Protein AF-A0A968M1S4-F1 (afdb_monomer)

Sequence (130 aa):
MQFRSCAAPSLLLVCWGTGPHKNFDRLVQAFTRLIQTYSDLQLCVVGAPLHGEELHKIQSTGVGDRLWCPGAVPDEHLAKLYRHAIAFVYPSLYEGFGIPLLEAMICDTPVIASQVSSIPEVAGGGSFLF

Mean p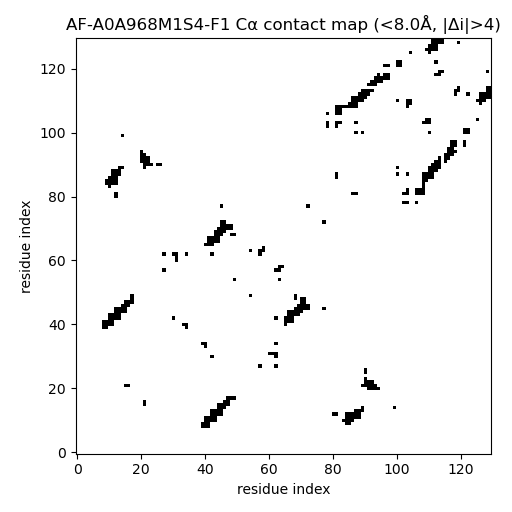redicted aligned error: 5.76 Å

Solvent-accessible surface area (backbone atoms only — not comparable to full-atom values): 7277 Å² total; per-residue (Å²): 135,84,82,77,90,55,85,76,60,50,26,38,34,30,83,44,60,96,48,82,44,43,32,58,70,61,51,52,58,51,47,48,57,46,46,76,77,39,81,60,52,29,44,35,42,34,31,56,73,78,54,73,67,58,48,55,57,38,53,76,56,72,42,45,91,33,53,44,69,82,25,71,68,58,67,76,54,48,53,49,51,32,56,63,20,73,28,37,53,46,60,33,66,54,51,85,67,45,64,72,58,51,54,25,52,76,42,73,18,47,36,38,30,28,65,37,66,38,38,48,78,66,42,56,90,74,41,50,68,90

pLDDT: mean 85.68, std 14.13, range [30.03, 96.06]

Foldseek 3Di:
DDDDPDPDQQEEEEEDDPDVQQVVVVVLVVVLVVCVVRVSYAYEYEAADDDDPSQVVSVVSVNNVRYDYPHHDDPVVVLVSLLRHQAYERAGQEDDAPPVLVSSVVSVHAYEHEPHYNCCVNCPPRYHYD

Secondary structure (DSSP, 8-state):
-----SS---EEEEEE-SSGGG-HHHHHHHHHHHTTT-TT-EEEEEESPP-THHHHHHHTTT-GGGEEEEES--HHHHHHHHHHEEEEEE--S--SS-HHHHHHHHTT--EEE-SSTTHHHHHTTSEEE-

Nearest PDB structures (foldseek):
  3c48-assembly1_A  TM=8.891E-01  e=4.675E-08  Corynebacterium glutamicum
  3c48-assembly1_B  TM=8.865E-01  e=7.354E-08  Corynebacterium glutamicum
  7qsg-assembly2_B  TM=8.482E-01  e=2.971E-08  Mycolicibacterium hassiacum
  8rz3-assembly1_A  TM=7.712E-01  e=7.774E-06  Variovorax paradoxus
  6gnf-assembly2_B  TM=7.088E-01  e=6.402E-06  Cyanobacterium sp. CLg1

Radius of gyration: 14.11 Å; Cα contacts (8 Å, |Δi|>4): 217; chains: 1; bounding box: 31×32×36 Å

Structure (mmCIF, N/CA/C/O backbone):
data_AF-A0A968M1S4-F1
#
_entry.id   AF-A0A968M1S4-F1
#
loop_
_atom_site.group_PDB
_atom_site.id
_atom_site.type_symbol
_atom_site.label_atom_id
_atom_site.label_alt_id
_atom_site.label_comp_id
_atom_site.label_asym_id
_atom_site.label_entity_id
_atom_site.label_seq_id
_atom_site.pdbx_PDB_ins_code
_atom_site.Cartn_x
_atom_site.Cartn_y
_atom_site.Cartn_z
_atom_site.occupancy
_atom_site.B_iso_or_equiv
_atom_site.auth_seq_id
_atom_site.auth_comp_id
_atom_site.auth_asym_id
_atom_site.auth_atom_id
_atom_site.pdbx_PDB_model_num
ATOM 1 N N . MET A 1 1 ? 1.338 -20.530 12.382 1.00 35.09 1 MET A N 1
ATOM 2 C CA . MET A 1 1 ? 0.414 -19.374 12.349 1.00 35.09 1 MET A CA 1
ATOM 3 C C . MET A 1 1 ? -0.848 -19.829 11.633 1.00 35.09 1 MET A C 1
ATOM 5 O O . MET A 1 1 ? -0.757 -20.205 10.473 1.00 35.09 1 MET A O 1
ATOM 9 N N . GLN A 1 2 ? -1.969 -19.964 12.344 1.00 30.03 2 GLN A N 1
ATOM 10 C CA . GLN A 1 2 ? -3.216 -20.492 11.777 1.00 30.03 2 GLN A CA 1
ATOM 11 C C . GLN A 1 2 ? -3.959 -19.382 11.030 1.00 30.03 2 GLN A C 1
ATOM 13 O O . GLN A 1 2 ? -4.353 -18.385 11.631 1.00 30.03 2 GLN A O 1
ATOM 18 N N . PHE A 1 3 ? -4.153 -19.580 9.728 1.00 36.84 3 PHE A N 1
ATOM 19 C CA . PHE A 1 3 ? -5.086 -18.800 8.925 1.00 36.84 3 PHE A CA 1
ATOM 20 C C . PHE A 1 3 ? -6.502 -19.085 9.431 1.00 36.84 3 PHE A C 1
ATOM 22 O O . PHE A 1 3 ? -6.982 -20.217 9.357 1.00 36.84 3 PHE A O 1
ATOM 29 N N . ARG A 1 4 ? -7.163 -18.076 10.006 1.00 34.94 4 ARG A N 1
ATOM 30 C CA . ARG A 1 4 ? -8.576 -18.184 10.368 1.00 34.94 4 ARG A CA 1
ATOM 31 C C . ARG A 1 4 ? -9.420 -18.092 9.099 1.00 34.94 4 ARG A C 1
ATOM 33 O O . ARG A 1 4 ? -9.426 -17.069 8.428 1.00 34.94 4 ARG A O 1
ATOM 40 N N . SER A 1 5 ? -10.147 -19.169 8.821 1.00 41.19 5 SER A N 1
ATOM 41 C CA . SER A 1 5 ? -11.255 -19.232 7.869 1.00 41.19 5 SER A CA 1
ATOM 42 C C . SER A 1 5 ? -12.463 -18.468 8.433 1.00 41.19 5 SER A C 1
ATOM 44 O O . SER A 1 5 ? -13.331 -19.049 9.080 1.00 41.19 5 SER A O 1
ATOM 46 N N . CYS A 1 6 ? -12.506 -17.163 8.194 1.00 32.38 6 CYS A N 1
ATOM 47 C CA . CYS A 1 6 ? -13.736 -16.379 8.048 1.00 32.38 6 CYS A CA 1
ATOM 48 C C . CYS A 1 6 ? -13.709 -15.807 6.626 1.00 32.38 6 CYS A C 1
ATOM 50 O O . CYS A 1 6 ? -12.619 -15.723 6.060 1.00 32.38 6 CYS A O 1
ATOM 52 N N . ALA A 1 7 ? -14.862 -15.446 6.044 1.00 46.25 7 ALA A N 1
ATOM 53 C CA . ALA A 1 7 ? -14.923 -14.719 4.768 1.00 46.25 7 ALA A CA 1
ATOM 54 C C . ALA A 1 7 ? -13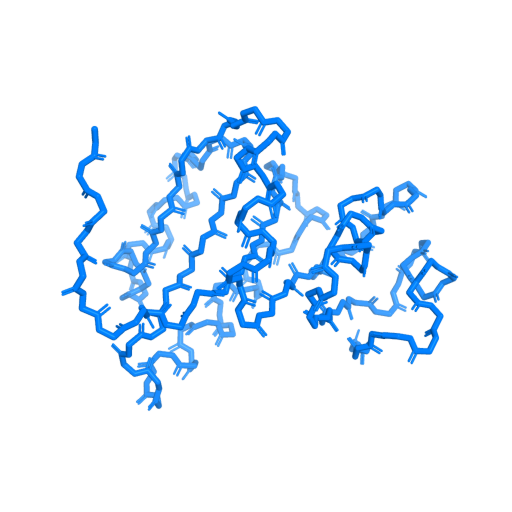.784 -13.688 4.729 1.00 46.25 7 ALA A C 1
ATOM 56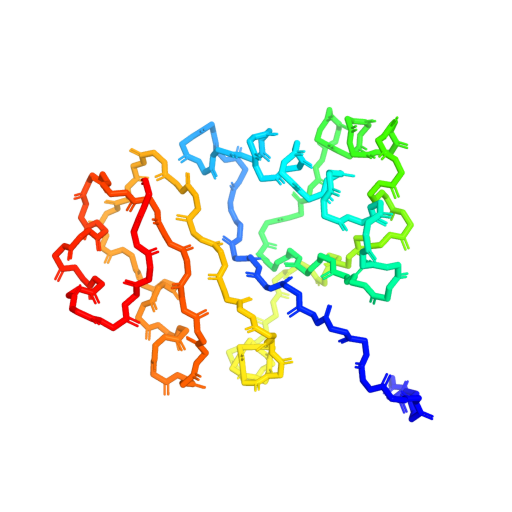 O O . ALA A 1 7 ? -13.669 -12.896 5.667 1.00 46.25 7 ALA A O 1
ATOM 57 N N . ALA A 1 8 ? -12.863 -13.840 3.770 1.00 47.47 8 ALA A N 1
ATOM 58 C CA . ALA A 1 8 ? -11.555 -13.201 3.856 1.00 47.47 8 ALA A CA 1
ATOM 59 C C . ALA A 1 8 ? -11.760 -11.689 4.035 1.00 47.47 8 ALA A C 1
ATOM 61 O O . ALA A 1 8 ? -12.472 -11.103 3.218 1.00 47.47 8 ALA A O 1
ATOM 62 N N . PRO A 1 9 ? -11.224 -11.067 5.102 1.00 53.84 9 PRO A N 1
ATOM 63 C CA . PRO A 1 9 ? -11.352 -9.628 5.273 1.00 53.84 9 PRO A CA 1
ATOM 64 C C . PRO A 1 9 ? -10.825 -8.943 4.014 1.00 53.84 9 PRO A C 1
ATOM 66 O O . PRO A 1 9 ? -9.774 -9.323 3.492 1.00 53.84 9 PRO A O 1
ATOM 69 N N . SER A 1 10 ? -11.572 -7.962 3.515 1.00 72.38 10 SER A N 1
ATOM 70 C CA . SER A 1 10 ? -11.195 -7.184 2.341 1.00 72.38 10 SER A CA 1
ATOM 71 C C . SER A 1 10 ? -9.874 -6.455 2.647 1.00 72.38 10 SER A C 1
ATOM 73 O O . SER A 1 10 ? -9.849 -5.478 3.397 1.00 72.38 10 SER A O 1
ATOM 75 N N . LEU A 1 11 ? -8.746 -6.981 2.158 1.00 74.75 11 LEU A N 1
ATOM 76 C CA . LEU A 1 11 ? -7.409 -6.498 2.510 1.00 74.75 11 LEU A CA 1
ATOM 77 C C . LEU A 1 11 ? -6.931 -5.450 1.505 1.00 74.75 11 LEU A C 1
ATOM 79 O O . LEU A 1 11 ? -6.733 -5.762 0.334 1.00 74.75 11 LEU A O 1
ATOM 83 N N . LEU A 1 12 ? -6.704 -4.221 1.957 1.00 77.88 12 LEU A N 1
ATOM 84 C CA . LEU A 1 12 ? -6.019 -3.193 1.178 1.00 77.88 12 LEU A CA 1
ATOM 85 C C . LEU A 1 12 ? -4.518 -3.287 1.453 1.00 77.88 12 LEU A C 1
ATOM 87 O O . LEU A 1 12 ? -4.102 -3.145 2.604 1.00 77.88 12 LEU A O 1
ATOM 91 N N . LEU A 1 13 ? -3.706 -3.522 0.425 1.00 80.62 13 LEU A N 1
ATOM 92 C CA . LEU A 1 13 ? -2.262 -3.681 0.583 1.00 80.62 13 LEU A CA 1
ATOM 93 C C . LEU A 1 13 ? -1.510 -2.403 0.217 1.00 80.62 13 LEU A C 1
ATOM 95 O O . LEU A 1 13 ? -1.743 -1.801 -0.828 1.00 80.62 13 LEU A O 1
ATOM 99 N N . VAL A 1 14 ? -0.554 -2.028 1.061 1.00 78.19 14 VAL A N 1
ATOM 100 C CA . VAL A 1 14 ? 0.387 -0.935 0.822 1.00 78.19 14 VAL A CA 1
ATOM 101 C C . VAL A 1 14 ? 1.790 -1.405 1.186 1.00 78.19 14 VAL A C 1
ATOM 103 O O . VAL A 1 14 ? 2.027 -1.905 2.284 1.00 78.19 14 VAL A O 1
ATOM 106 N N . CYS A 1 15 ? 2.740 -1.231 0.271 1.00 73.88 15 CYS A N 1
ATOM 107 C CA . CYS A 1 15 ? 4.153 -1.483 0.541 1.00 73.88 15 CYS A CA 1
ATOM 108 C C . CYS A 1 15 ? 4.826 -0.159 0.928 1.00 73.88 15 CYS A C 1
ATOM 110 O O . CYS A 1 15 ? 4.745 0.824 0.190 1.00 73.88 15 CYS A O 1
ATOM 112 N N . TRP A 1 16 ? 5.460 -0.116 2.100 1.00 71.56 16 TRP A N 1
ATOM 113 C CA . TRP A 1 16 ? 5.860 1.105 2.796 1.00 71.56 16 TRP A CA 1
ATOM 114 C C . TRP A 1 16 ? 7.365 1.237 3.044 1.00 71.56 16 TRP A C 1
ATOM 116 O O . TRP A 1 16 ? 8.065 0.275 3.374 1.00 71.56 16 TRP A O 1
ATOM 126 N N . GLY A 1 17 ? 7.820 2.493 2.982 1.00 62.69 17 GLY A N 1
ATOM 127 C CA . GLY A 1 17 ? 9.048 3.004 3.595 1.00 62.69 17 GLY A CA 1
ATOM 128 C C . GLY A 1 17 ? 8.747 4.332 4.310 1.00 62.69 17 GLY A C 1
ATOM 129 O O . GLY A 1 17 ? 7.881 5.075 3.872 1.00 62.69 17 GLY A O 1
ATOM 130 N N . THR A 1 18 ? 9.437 4.666 5.400 1.00 65.19 18 THR A N 1
ATOM 131 C CA . THR A 1 18 ? 9.078 5.756 6.346 1.00 65.19 18 THR A CA 1
ATOM 132 C C . THR A 1 18 ? 9.363 7.191 5.861 1.00 65.19 18 THR A C 1
ATOM 134 O O . THR A 1 18 ? 9.672 8.088 6.642 1.00 65.19 18 THR A O 1
ATOM 137 N N . GLY A 1 19 ? 9.297 7.444 4.552 1.00 77.44 19 GLY A N 1
ATOM 138 C CA . GLY A 1 19 ? 9.615 8.746 3.968 1.00 77.44 19 GLY A CA 1
ATOM 139 C C . GLY A 1 19 ? 8.381 9.629 3.729 1.00 77.44 19 GLY A C 1
ATOM 140 O O . GLY A 1 19 ? 7.358 9.114 3.280 1.00 77.44 19 GLY A O 1
ATOM 141 N N . PRO A 1 20 ? 8.479 10.969 3.874 1.00 84.44 20 PRO A N 1
ATOM 142 C CA . PRO A 1 20 ? 7.386 11.896 3.538 1.00 84.44 20 PRO A CA 1
ATOM 143 C C . PRO A 1 20 ? 6.856 11.724 2.107 1.00 84.44 20 PRO A C 1
ATOM 145 O O . PRO A 1 20 ? 5.669 11.897 1.841 1.00 84.44 20 PRO A O 1
ATOM 148 N N . HIS A 1 21 ? 7.736 11.318 1.187 1.00 88.44 21 HIS A N 1
ATOM 149 C CA . HIS A 1 21 ? 7.399 11.043 -0.206 1.00 88.44 21 HIS A CA 1
ATOM 150 C C . HIS A 1 21 ? 6.436 9.864 -0.386 1.00 88.44 21 HIS A C 1
ATOM 152 O O . HIS A 1 21 ? 5.822 9.782 -1.437 1.00 88.44 21 HIS A O 1
ATOM 158 N N . LYS A 1 22 ? 6.254 8.970 0.593 1.00 87.31 22 LYS A N 1
ATOM 159 C CA . LYS A 1 22 ? 5.280 7.869 0.502 1.00 87.31 22 LYS A CA 1
ATOM 160 C C . LYS A 1 22 ? 3.850 8.294 0.864 1.00 87.31 22 LYS A C 1
ATOM 162 O O . LYS A 1 22 ? 2.922 7.520 0.672 1.00 87.31 22 LYS A O 1
ATOM 167 N N . ASN A 1 23 ? 3.657 9.531 1.344 1.00 90.19 23 ASN A N 1
ATOM 168 C CA . ASN A 1 23 ? 2.342 10.159 1.530 1.00 90.19 23 ASN A CA 1
ATOM 169 C C . ASN A 1 23 ? 1.392 9.417 2.495 1.00 90.19 23 ASN A C 1
ATOM 171 O O . ASN A 1 23 ? 0.187 9.310 2.241 1.00 90.19 23 ASN A O 1
ATOM 175 N N . PHE A 1 24 ? 1.927 8.901 3.609 1.00 87.69 24 PHE A N 1
ATOM 176 C CA . PHE A 1 24 ? 1.165 8.071 4.553 1.00 87.69 24 PHE A CA 1
ATOM 177 C C . PHE A 1 24 ? -0.082 8.764 5.076 1.00 87.69 24 PHE A C 1
ATOM 179 O O . PHE A 1 24 ? -1.152 8.172 5.167 1.00 87.69 24 PHE A O 1
ATOM 186 N N . ASP A 1 25 ? 0.069 10.039 5.428 1.00 88.62 25 ASP A N 1
ATOM 187 C CA . ASP A 1 25 ? -0.980 10.792 6.096 1.00 88.62 25 ASP A CA 1
ATOM 188 C C . ASP A 1 25 ? -2.226 10.865 5.200 1.00 88.62 25 ASP A C 1
ATOM 190 O O . ASP A 1 25 ? -3.350 10.734 5.686 1.00 88.62 25 ASP A O 1
ATOM 194 N N . ARG A 1 26 ? -2.043 10.974 3.876 1.00 90.12 26 ARG A N 1
ATOM 195 C CA . ARG A 1 26 ? -3.153 10.964 2.916 1.00 90.12 26 ARG A CA 1
ATOM 196 C C . ARG A 1 26 ? -3.808 9.590 2.795 1.00 90.12 26 ARG A C 1
ATOM 198 O O . ARG A 1 26 ? -5.033 9.521 2.701 1.00 90.12 26 ARG A O 1
ATOM 205 N N . LEU A 1 27 ? -3.021 8.515 2.835 1.00 91.25 27 LEU A N 1
ATOM 206 C CA . LEU A 1 27 ? -3.537 7.145 2.874 1.00 91.25 27 LEU A CA 1
ATOM 207 C C . LEU A 1 27 ? -4.391 6.913 4.122 1.00 91.25 27 LEU A C 1
ATOM 209 O O . LEU A 1 27 ? -5.523 6.453 4.001 1.00 91.25 27 LEU A O 1
ATOM 213 N N . VAL A 1 28 ? -3.874 7.263 5.304 1.00 90.56 28 VAL A N 1
ATOM 214 C CA . VAL A 1 28 ? -4.591 7.097 6.575 1.00 90.56 28 VAL A CA 1
ATOM 215 C C . VAL A 1 28 ? -5.893 7.891 6.548 1.00 90.56 28 VAL A C 1
ATOM 217 O O . VAL A 1 28 ? -6.942 7.324 6.826 1.00 90.56 28 VAL A O 1
ATOM 220 N N . GLN A 1 29 ? -5.867 9.156 6.116 1.00 91.94 29 GLN A N 1
ATOM 221 C CA . GLN A 1 29 ? -7.077 9.980 5.992 1.00 91.94 29 GLN A CA 1
ATOM 222 C C . GLN A 1 29 ? -8.127 9.368 5.054 1.00 91.94 29 GLN A C 1
ATOM 224 O O . GLN A 1 29 ? -9.320 9.389 5.366 1.00 91.94 29 GLN A O 1
ATOM 229 N N . ALA A 1 30 ? -7.707 8.832 3.904 1.00 92.44 30 ALA A N 1
ATOM 230 C CA . ALA A 1 30 ? -8.609 8.157 2.976 1.00 92.44 30 ALA A CA 1
ATOM 231 C C . ALA A 1 30 ? -9.184 6.875 3.596 1.00 92.44 30 ALA A C 1
ATOM 233 O O . ALA A 1 30 ? -10.394 6.649 3.548 1.00 92.44 30 ALA A O 1
ATOM 234 N N . PHE A 1 31 ? -8.337 6.075 4.246 1.00 92.56 31 PHE A N 1
ATOM 235 C CA . PHE A 1 31 ? -8.739 4.828 4.883 1.00 92.56 31 PHE A CA 1
ATOM 236 C C . PHE A 1 31 ? -9.699 5.059 6.057 1.00 92.56 31 PHE A C 1
ATOM 238 O O . PHE A 1 31 ? -10.700 4.355 6.156 1.00 92.56 31 PHE A O 1
ATOM 245 N N . THR A 1 32 ? -9.490 6.098 6.876 1.00 93.19 32 THR A N 1
ATOM 246 C CA . THR A 1 32 ? -10.422 6.507 7.944 1.00 93.19 32 THR A CA 1
ATOM 247 C C . THR A 1 32 ? -11.834 6.761 7.411 1.00 93.19 32 THR A C 1
ATOM 249 O O . THR A 1 32 ? -12.808 6.423 8.078 1.00 93.19 32 THR A O 1
ATOM 252 N N . ARG A 1 33 ? -11.973 7.324 6.204 1.00 93.62 33 ARG A N 1
ATOM 253 C CA . ARG A 1 33 ? -13.287 7.519 5.565 1.00 93.62 33 ARG A CA 1
ATOM 254 C C . ARG A 1 33 ? -13.858 6.206 5.035 1.00 93.62 33 ARG A C 1
ATOM 256 O O . ARG A 1 33 ? -15.047 5.952 5.197 1.00 93.62 33 ARG A O 1
ATOM 263 N N . LEU A 1 34 ? -13.022 5.355 4.437 1.00 91.81 34 LEU A N 1
ATOM 264 C CA . LEU A 1 34 ? -13.456 4.064 3.896 1.00 91.81 34 LEU A CA 1
ATOM 265 C C . LEU A 1 34 ? -14.021 3.144 4.979 1.00 91.81 34 LEU A C 1
ATOM 267 O O . LEU A 1 34 ? -15.081 2.558 4.775 1.00 91.81 34 LEU A O 1
ATOM 271 N N . ILE A 1 35 ? -13.381 3.068 6.147 1.00 91.69 35 ILE A N 1
ATOM 272 C CA . ILE A 1 35 ? -13.814 2.174 7.234 1.00 91.69 35 ILE A CA 1
ATOM 273 C C . ILE A 1 35 ? -15.149 2.576 7.878 1.00 91.69 35 ILE A C 1
ATOM 275 O O . ILE A 1 35 ? -15.736 1.773 8.599 1.00 91.69 35 ILE A O 1
ATOM 279 N N . GLN A 1 36 ? -15.649 3.791 7.615 1.00 91.69 36 GLN A N 1
ATOM 280 C CA . GLN A 1 36 ? -16.999 4.210 8.017 1.00 91.69 36 GLN A CA 1
ATOM 281 C C . GLN A 1 36 ? -18.085 3.529 7.174 1.00 91.69 36 GLN A C 1
ATOM 283 O O . GLN A 1 36 ? -19.210 3.372 7.638 1.00 91.69 36 GLN A O 1
ATOM 288 N N . THR A 1 37 ? -17.750 3.136 5.942 1.00 93.25 37 THR A N 1
ATOM 289 C CA . THR A 1 37 ? -18.663 2.455 5.009 1.00 93.25 37 THR A CA 1
ATOM 290 C C . THR A 1 37 ? -18.380 0.952 4.947 1.00 93.25 37 THR A C 1
ATOM 292 O O . THR A 1 37 ? -19.307 0.150 4.919 1.00 93.25 37 THR A O 1
ATOM 295 N N . TYR A 1 38 ? -17.101 0.567 4.969 1.00 90.50 38 TYR A N 1
ATOM 296 C CA . TYR A 1 38 ? -16.624 -0.809 4.821 1.00 90.50 38 TYR A CA 1
ATOM 297 C C . TYR A 1 38 ? -15.971 -1.286 6.120 1.00 90.50 38 TYR A C 1
ATOM 299 O O . TYR A 1 38 ? -14.760 -1.179 6.325 1.00 90.50 38 TYR A O 1
ATOM 307 N N . SER A 1 39 ? -16.795 -1.790 7.038 1.00 87.06 39 SER A N 1
ATOM 308 C CA . SER A 1 39 ? -16.371 -2.162 8.392 1.00 87.06 39 SER A CA 1
ATOM 309 C C . SER A 1 39 ? -15.578 -3.470 8.478 1.00 87.06 39 SER A C 1
ATOM 311 O O . SER A 1 39 ? -15.139 -3.834 9.567 1.00 87.06 39 SER A O 1
ATOM 313 N N . ASP A 1 40 ? -15.387 -4.198 7.388 1.00 88.50 40 ASP A N 1
ATOM 314 C CA . ASP A 1 40 ? -14.562 -5.409 7.279 1.00 88.50 40 ASP A CA 1
ATOM 315 C C . ASP A 1 40 ? -13.178 -5.130 6.664 1.00 88.50 40 ASP A C 1
ATOM 317 O O . ASP A 1 40 ? -12.304 -5.995 6.692 1.00 88.50 40 ASP A O 1
ATOM 321 N N . LEU A 1 41 ? -12.966 -3.913 6.151 1.00 91.12 41 LEU A N 1
ATOM 322 C CA . LEU A 1 41 ? -11.736 -3.520 5.477 1.00 91.12 41 LEU A CA 1
ATOM 323 C C . LEU A 1 41 ? -10.552 -3.476 6.456 1.00 91.12 41 LEU A C 1
ATOM 325 O O . LEU A 1 41 ? -10.647 -2.899 7.551 1.00 91.12 41 LEU A O 1
ATOM 329 N N . GLN A 1 42 ? -9.428 -4.054 6.033 1.00 92.31 42 GLN A N 1
ATOM 330 C CA . GLN A 1 42 ? -8.151 -4.035 6.748 1.00 92.31 42 GLN A CA 1
ATOM 331 C C . GLN A 1 42 ? -7.071 -3.342 5.918 1.00 92.31 42 GLN A C 1
ATOM 333 O O . GLN A 1 42 ? -7.032 -3.486 4.697 1.00 92.31 42 GLN A O 1
ATOM 338 N N . LEU A 1 43 ? -6.183 -2.609 6.589 1.00 92.25 43 LEU A N 1
ATOM 339 C CA . LEU A 1 43 ? -5.027 -1.967 5.970 1.00 92.25 43 LEU A CA 1
ATOM 340 C C . LEU A 1 43 ? -3.781 -2.797 6.273 1.00 92.25 43 LEU A C 1
ATOM 342 O O . LEU A 1 43 ? -3.332 -2.841 7.417 1.00 92.25 43 LEU A O 1
ATOM 346 N N . CYS A 1 44 ? -3.214 -3.443 5.258 1.00 92.00 44 CYS A N 1
ATOM 347 C CA . CYS A 1 44 ? -1.930 -4.122 5.364 1.00 92.00 44 CYS A CA 1
ATOM 348 C C . CYS A 1 44 ? -0.805 -3.190 4.929 1.00 92.00 44 CYS A C 1
ATOM 350 O O . CYS A 1 44 ? -0.801 -2.717 3.794 1.00 92.00 44 CYS A O 1
ATOM 352 N N . VAL A 1 45 ? 0.160 -2.960 5.816 1.00 90.69 45 VAL A N 1
ATOM 353 C CA . VAL A 1 45 ? 1.353 -2.162 5.526 1.00 90.69 45 VAL A CA 1
ATOM 354 C C . VAL A 1 45 ? 2.584 -3.049 5.662 1.00 90.69 45 VAL A C 1
ATOM 356 O O . VAL A 1 45 ? 2.955 -3.450 6.765 1.00 90.69 45 VAL A O 1
ATOM 359 N N . VAL A 1 46 ? 3.206 -3.376 4.533 1.00 89.56 46 VAL A N 1
ATOM 360 C CA . VAL A 1 46 ? 4.372 -4.269 4.453 1.00 89.56 46 VAL A CA 1
ATOM 361 C C . VAL A 1 46 ? 5.640 -3.451 4.259 1.00 89.56 46 VAL A C 1
ATOM 363 O O . VAL A 1 46 ? 5.615 -2.446 3.559 1.00 89.56 46 VAL A O 1
ATOM 366 N N . GLY A 1 47 ? 6.758 -3.888 4.832 1.00 86.44 47 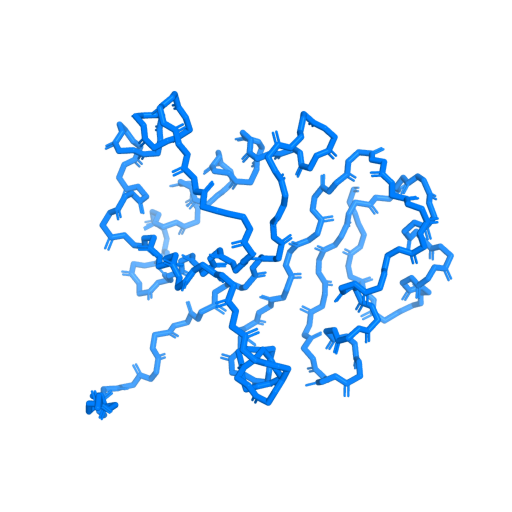GLY A N 1
ATOM 367 C CA . GLY A 1 47 ? 8.054 -3.231 4.675 1.00 86.44 47 GLY A CA 1
ATOM 368 C C . GLY A 1 47 ? 8.560 -2.632 5.979 1.00 86.44 47 GLY A C 1
ATOM 369 O O . GLY A 1 47 ? 8.6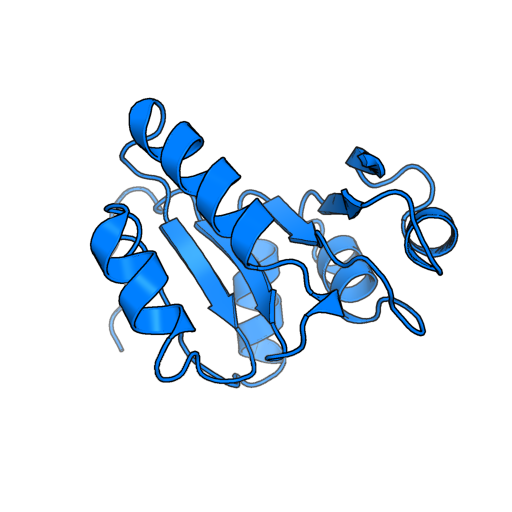34 -3.328 6.995 1.00 86.44 47 GLY A O 1
ATOM 370 N N . ALA A 1 48 ? 8.966 -1.361 5.947 1.00 79.50 48 ALA A N 1
ATOM 371 C CA . ALA A 1 48 ? 9.535 -0.712 7.124 1.00 79.50 48 ALA A CA 1
ATOM 372 C C . ALA A 1 48 ? 8.507 -0.663 8.271 1.00 79.50 48 ALA A C 1
ATOM 374 O O . ALA A 1 48 ? 7.339 -0.351 8.016 1.00 79.50 48 ALA A O 1
ATOM 375 N N . PRO A 1 49 ? 8.912 -0.943 9.526 1.00 76.00 49 PRO A N 1
ATOM 376 C CA . PRO A 1 49 ? 7.994 -0.819 10.643 1.00 76.00 49 PRO A CA 1
ATOM 377 C C . PRO A 1 49 ? 7.537 0.635 10.771 1.00 76.00 49 PRO A C 1
ATOM 379 O O . PRO A 1 49 ? 8.309 1.566 10.528 1.00 76.00 49 PRO A O 1
ATOM 382 N N . LEU A 1 50 ? 6.284 0.819 11.170 1.00 80.12 50 LEU A N 1
ATOM 383 C CA . LEU A 1 50 ? 5.788 2.123 11.589 1.00 80.12 50 LEU A CA 1
ATOM 384 C C . LEU A 1 50 ? 6.362 2.434 12.970 1.00 80.12 50 LEU A C 1
ATOM 386 O O . LEU A 1 50 ? 6.426 1.546 13.823 1.00 80.12 50 LEU A O 1
ATOM 390 N N . HIS A 1 51 ? 6.764 3.680 13.205 1.00 79.25 51 HIS A N 1
ATOM 391 C CA . HIS A 1 51 ? 7.373 4.068 14.480 1.00 79.25 51 HIS A CA 1
ATOM 392 C C . HIS A 1 51 ? 6.816 5.384 15.015 1.00 79.25 51 HIS A C 1
ATOM 394 O O . HIS A 1 51 ? 6.391 6.256 14.260 1.00 79.25 51 HIS A O 1
ATOM 400 N N . GLY A 1 52 ? 6.874 5.532 16.344 1.00 80.19 52 GLY A N 1
ATOM 401 C CA . GLY A 1 52 ? 6.654 6.795 17.048 1.00 80.19 52 GLY A CA 1
ATOM 402 C C . GLY A 1 52 ? 5.374 7.511 16.620 1.00 80.19 52 GLY A C 1
ATOM 403 O O . GLY A 1 52 ? 4.267 7.039 16.881 1.00 80.19 52 GLY A O 1
ATOM 404 N N . GLU A 1 53 ? 5.542 8.658 15.962 1.00 77.94 53 GLU A N 1
ATOM 405 C CA . GLU A 1 53 ? 4.442 9.526 15.539 1.00 77.94 53 GLU A CA 1
ATOM 406 C C . GLU A 1 53 ? 3.472 8.864 14.553 1.00 77.94 53 GLU A C 1
ATOM 408 O O . GLU A 1 53 ? 2.274 9.119 14.638 1.00 77.94 53 GLU A O 1
ATOM 413 N N . GLU A 1 54 ? 3.940 7.997 13.647 1.00 79.44 54 GLU A N 1
ATOM 414 C CA . GLU A 1 54 ? 3.075 7.342 12.652 1.00 79.44 54 GLU A CA 1
ATOM 415 C C . GLU A 1 54 ? 2.060 6.419 13.338 1.00 79.44 54 GLU A C 1
ATOM 417 O O . GLU A 1 54 ? 0.858 6.500 13.083 1.00 79.44 54 GLU A O 1
ATOM 422 N N . LEU A 1 55 ? 2.532 5.589 14.274 1.00 81.38 55 LEU A N 1
ATOM 423 C CA . LEU A 1 55 ? 1.675 4.706 15.068 1.00 81.38 55 LEU A CA 1
ATOM 424 C C . LEU A 1 55 ? 0.691 5.506 15.925 1.00 81.38 55 LEU A C 1
ATOM 426 O O . LEU A 1 55 ? -0.501 5.200 15.926 1.00 81.38 55 LEU A O 1
ATOM 430 N N . HIS A 1 56 ? 1.162 6.553 16.608 1.00 82.88 56 HIS A N 1
ATOM 431 C CA . HIS A 1 56 ? 0.296 7.403 17.427 1.00 82.88 56 HIS A CA 1
ATOM 432 C C . HIS A 1 56 ? -0.792 8.104 16.604 1.00 82.88 56 HIS A C 1
ATOM 434 O O . HIS A 1 56 ? -1.948 8.159 17.031 1.00 82.88 56 HIS A O 1
ATOM 440 N N . LYS A 1 57 ? -0.453 8.604 15.409 1.00 80.81 57 LYS A N 1
ATOM 441 C CA . LYS A 1 57 ? -1.424 9.205 14.485 1.00 80.81 57 LYS A CA 1
ATOM 442 C C . LYS A 1 57 ? -2.478 8.195 14.048 1.00 80.81 57 LYS A C 1
ATOM 444 O O . LYS A 1 57 ? -3.657 8.512 14.065 1.00 80.81 57 LYS A O 1
ATOM 449 N N . ILE A 1 58 ? -2.090 6.973 13.692 1.00 86.44 58 ILE A N 1
ATOM 450 C CA . ILE A 1 58 ? -3.055 5.947 13.272 1.00 86.44 58 ILE A CA 1
ATOM 451 C C . ILE A 1 58 ? -3.980 5.552 14.426 1.00 86.44 58 ILE A C 1
ATOM 453 O O . ILE A 1 58 ? -5.191 5.423 14.230 1.00 86.44 58 ILE A O 1
ATOM 457 N N . GLN A 1 59 ? -3.428 5.374 15.627 1.00 86.00 59 GLN A N 1
ATOM 458 C CA . GLN A 1 59 ? -4.187 4.958 16.807 1.00 86.00 59 GLN A CA 1
ATOM 459 C C . GLN A 1 59 ? -5.312 5.940 17.163 1.00 86.00 59 GLN A C 1
ATOM 461 O O . GLN A 1 59 ? -6.355 5.509 17.643 1.00 86.00 59 GLN A O 1
ATOM 466 N N . SER A 1 60 ? -5.162 7.235 16.866 1.00 86.50 60 SER A N 1
ATOM 467 C CA . SER A 1 60 ? -6.207 8.237 17.122 1.00 86.50 60 SER A CA 1
ATOM 468 C C . SER A 1 60 ? -7.336 8.275 16.077 1.00 86.50 60 SER A C 1
ATOM 470 O O . SER A 1 60 ? -8.321 8.981 16.276 1.00 86.50 60 SER A O 1
ATOM 472 N N . THR A 1 61 ? -7.239 7.508 14.982 1.00 84.12 61 THR A N 1
ATOM 473 C CA . THR A 1 61 ? -8.175 7.578 13.835 1.00 84.12 61 THR A CA 1
ATOM 474 C C . THR A 1 61 ? -9.132 6.384 13.712 1.00 84.12 61 THR A C 1
ATOM 476 O O . THR A 1 61 ? -9.907 6.318 12.759 1.00 84.12 61 THR A O 1
ATOM 479 N N . GLY A 1 62 ? -9.070 5.411 14.631 1.00 85.69 62 GLY A N 1
ATOM 480 C CA . GLY A 1 62 ? -9.817 4.142 14.545 1.00 85.69 62 GLY A CA 1
ATOM 481 C C . GLY A 1 62 ? -9.264 3.148 13.510 1.00 85.69 62 GLY A C 1
ATOM 482 O O . GLY A 1 62 ? -9.729 2.014 13.418 1.00 85.69 62 GLY A O 1
ATOM 483 N N . VAL A 1 63 ? -8.242 3.547 12.746 1.00 89.62 63 VAL A N 1
ATOM 484 C CA . VAL A 1 63 ? -7.532 2.685 11.789 1.00 89.62 63 VAL A CA 1
ATOM 485 C C . VAL A 1 63 ? -6.618 1.687 12.505 1.00 89.62 63 VAL A C 1
ATOM 487 O O . VAL A 1 63 ? -6.373 0.610 11.973 1.00 89.62 63 VAL A O 1
ATOM 490 N N . GLY A 1 64 ? -6.154 2.005 13.721 1.00 88.56 64 GLY A N 1
ATOM 491 C CA . GLY A 1 64 ? -5.232 1.160 14.492 1.00 88.56 64 GLY A CA 1
ATOM 492 C C . GLY A 1 64 ? -5.711 -0.282 14.674 1.00 88.56 64 GLY A C 1
ATOM 493 O O . GLY A 1 64 ? -4.940 -1.205 14.436 1.00 88.56 64 GLY A O 1
ATOM 494 N N . ASP A 1 65 ? -6.995 -0.485 14.974 1.00 89.00 65 ASP A N 1
ATOM 495 C CA . ASP A 1 65 ? -7.584 -1.824 15.164 1.00 89.00 65 ASP A CA 1
ATOM 496 C C . ASP A 1 65 ? -7.701 -2.634 13.861 1.00 89.00 65 ASP A C 1
ATOM 498 O O . ASP A 1 65 ? -7.998 -3.829 13.867 1.00 89.00 65 ASP A O 1
ATOM 502 N N . ARG A 1 66 ? -7.490 -1.974 12.720 1.00 90.50 66 ARG A N 1
ATOM 503 C CA . ARG A 1 66 ? -7.620 -2.521 11.363 1.00 90.50 66 ARG A CA 1
ATOM 504 C C . ARG A 1 66 ? -6.289 -2.569 10.628 1.00 90.50 66 ARG A C 1
ATOM 506 O O . ARG A 1 66 ? -6.242 -2.997 9.475 1.00 90.50 66 ARG A O 1
ATOM 513 N N . LEU A 1 67 ? -5.234 -2.098 11.279 1.00 89.44 67 LEU A N 1
ATOM 514 C CA . LEU A 1 67 ? -3.899 -2.040 10.738 1.00 89.44 67 LEU A CA 1
ATOM 515 C C . LEU A 1 67 ? -3.194 -3.372 10.988 1.00 89.44 67 LEU A C 1
ATOM 517 O O . LEU A 1 67 ? -3.048 -3.820 12.124 1.00 89.44 67 LEU A O 1
ATOM 521 N N . TRP A 1 68 ? -2.690 -3.971 9.917 1.00 89.50 68 TRP A N 1
ATOM 522 C CA . TRP A 1 68 ? -1.802 -5.116 9.984 1.00 89.50 68 TRP A CA 1
ATOM 523 C C . TRP A 1 68 ? -0.436 -4.761 9.398 1.00 89.50 68 TRP A C 1
ATOM 525 O O . TRP A 1 68 ? -0.298 -4.534 8.199 1.00 89.50 68 TRP A O 1
ATOM 535 N N . CYS A 1 69 ? 0.588 -4.749 10.250 1.00 88.56 69 CYS A N 1
ATOM 536 C CA . CYS A 1 69 ? 1.967 -4.462 9.863 1.00 88.56 69 CYS A CA 1
ATOM 537 C C . CYS A 1 69 ? 2.854 -5.687 1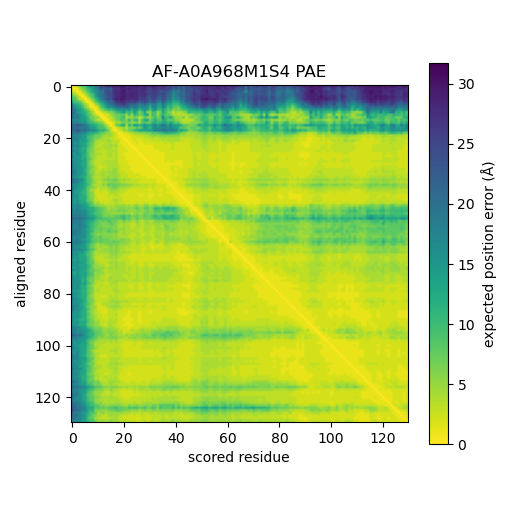0.096 1.00 88.56 69 CYS A C 1
ATOM 539 O O . CYS A 1 69 ? 3.445 -5.802 11.171 1.00 88.56 69 CYS A O 1
ATOM 541 N N . PRO A 1 70 ? 2.967 -6.619 9.132 1.00 87.31 70 PRO A N 1
ATOM 542 C CA . PRO A 1 70 ? 3.854 -7.773 9.279 1.00 87.31 70 PRO A CA 1
ATOM 543 C C . PRO A 1 70 ? 5.348 -7.406 9.211 1.00 87.31 70 PRO A C 1
ATOM 545 O O . PRO A 1 70 ? 6.188 -8.264 9.469 1.00 87.31 70 PRO A O 1
ATOM 548 N N . GLY A 1 71 ? 5.688 -6.154 8.882 1.00 87.94 71 GLY A N 1
ATOM 549 C CA . GLY A 1 71 ? 7.065 -5.719 8.657 1.00 87.94 71 GLY A CA 1
ATOM 550 C C . GLY A 1 71 ? 7.596 -6.220 7.315 1.00 87.94 71 GLY A C 1
ATOM 551 O O . GLY A 1 71 ? 6.830 -6.394 6.364 1.00 87.94 71 GLY A O 1
ATOM 552 N N . ALA A 1 72 ? 8.906 -6.444 7.227 1.00 88.12 72 ALA A N 1
ATOM 553 C CA . ALA A 1 72 ? 9.513 -7.072 6.061 1.00 88.12 72 ALA A CA 1
ATOM 554 C C . ALA A 1 72 ? 9.127 -8.558 6.008 1.00 88.12 72 ALA A C 1
ATOM 556 O O . ALA A 1 72 ? 9.267 -9.282 6.994 1.00 88.12 72 ALA A O 1
ATOM 557 N N . VAL A 1 73 ? 8.659 -9.014 4.848 1.00 89.81 73 VAL A N 1
ATOM 558 C CA . VAL A 1 73 ? 8.275 -10.411 4.609 1.00 89.81 73 VAL A CA 1
ATOM 559 C C . VAL A 1 73 ? 9.050 -10.965 3.411 1.00 89.81 73 VAL A C 1
ATOM 561 O O . VAL A 1 73 ? 9.438 -10.183 2.545 1.00 89.81 73 VAL A O 1
ATOM 564 N N . PRO A 1 74 ? 9.269 -12.289 3.326 1.00 92.31 74 PRO A N 1
ATOM 565 C CA . PRO A 1 74 ? 9.845 -12.909 2.134 1.00 92.31 74 PRO A CA 1
ATOM 566 C C . PRO A 1 74 ? 8.996 -12.658 0.882 1.00 92.31 74 PRO A C 1
ATOM 568 O O . PRO A 1 74 ? 7.768 -12.590 0.979 1.00 92.31 74 PRO A O 1
ATOM 571 N N . ASP A 1 75 ? 9.623 -12.630 -0.294 1.00 91.50 75 ASP A N 1
ATOM 572 C CA . ASP A 1 75 ? 8.960 -12.373 -1.584 1.00 91.50 75 ASP A CA 1
ATOM 573 C C . ASP A 1 75 ? 7.764 -13.302 -1.837 1.00 91.50 75 ASP A C 1
ATOM 575 O O . ASP A 1 75 ? 6.718 -12.880 -2.327 1.00 91.50 75 ASP A O 1
ATOM 579 N N . GLU A 1 76 ? 7.862 -14.572 -1.431 1.00 92.94 76 GLU A N 1
ATOM 580 C CA . GLU A 1 76 ? 6.759 -15.533 -1.546 1.00 92.94 76 GLU A CA 1
ATOM 581 C C . GLU A 1 76 ? 5.531 -15.153 -0.703 1.00 92.94 76 GLU A C 1
ATOM 583 O O . GLU A 1 76 ? 4.393 -15.445 -1.077 1.00 92.94 76 GLU A O 1
ATOM 588 N N . HIS A 1 77 ? 5.742 -14.507 0.444 1.00 91.94 77 HIS A N 1
ATOM 589 C CA . HIS A 1 77 ? 4.676 -14.004 1.299 1.00 91.94 77 HIS A CA 1
ATOM 590 C C . HIS A 1 77 ? 4.145 -12.685 0.758 1.00 91.94 77 HIS A C 1
ATOM 592 O O . HIS A 1 77 ? 2.931 -12.511 0.718 1.00 91.94 77 HIS A O 1
ATOM 598 N N . LEU A 1 78 ? 5.019 -11.806 0.269 1.00 92.25 78 LEU A N 1
ATOM 599 C CA . LEU A 1 78 ? 4.617 -10.561 -0.374 1.00 92.25 78 LEU A CA 1
ATOM 600 C C . LEU A 1 78 ? 3.725 -10.826 -1.599 1.00 92.25 78 LEU A C 1
ATOM 602 O O . LEU A 1 78 ? 2.638 -10.267 -1.705 1.00 92.25 78 LEU A O 1
ATOM 606 N N . ALA A 1 79 ? 4.102 -11.774 -2.458 1.00 92.81 79 ALA A N 1
ATOM 607 C CA . ALA A 1 79 ? 3.294 -12.179 -3.606 1.00 92.81 79 ALA A CA 1
ATOM 608 C C . ALA A 1 79 ? 1.940 -12.788 -3.200 1.00 92.81 79 ALA A C 1
ATOM 610 O O . ALA A 1 79 ? 0.949 -12.644 -3.916 1.00 92.81 79 ALA A O 1
ATOM 611 N N . LYS A 1 80 ? 1.859 -13.476 -2.050 1.00 92.50 80 LYS A N 1
ATOM 612 C CA . LYS A 1 80 ? 0.569 -13.918 -1.493 1.00 92.50 80 LYS A CA 1
ATOM 613 C C . LYS A 1 80 ? -0.258 -12.721 -1.037 1.00 92.50 80 LYS A C 1
ATOM 615 O O . LYS A 1 80 ? -1.454 -12.713 -1.299 1.00 92.50 80 LYS A O 1
ATOM 620 N N . LEU A 1 81 ? 0.349 -11.729 -0.393 1.00 92.81 81 LEU A N 1
ATOM 621 C CA . LEU A 1 81 ? -0.358 -10.522 0.032 1.00 92.81 81 LEU A CA 1
ATOM 622 C C . LEU A 1 81 ? -0.929 -9.767 -1.164 1.00 92.81 81 LEU A C 1
ATOM 624 O O . LEU A 1 81 ? -2.112 -9.448 -1.131 1.00 92.81 81 LEU A O 1
ATOM 628 N N . TYR A 1 82 ? -0.146 -9.559 -2.229 1.00 93.75 82 TYR A N 1
ATOM 629 C CA . TYR A 1 82 ? -0.640 -8.937 -3.460 1.00 93.75 82 TYR A CA 1
ATOM 630 C C . TYR A 1 82 ? -1.859 -9.695 -4.009 1.00 93.75 82 TYR A C 1
ATOM 632 O O . TYR A 1 82 ? -2.934 -9.115 -4.153 1.00 93.75 82 TYR A O 1
ATOM 640 N N . ARG A 1 83 ? -1.744 -11.012 -4.222 1.00 92.38 83 ARG A N 1
ATOM 641 C CA . ARG A 1 83 ? -2.825 -11.828 -4.812 1.00 92.38 83 ARG A CA 1
ATOM 642 C C . ARG A 1 83 ? -4.118 -11.880 -3.994 1.00 92.38 83 ARG A C 1
ATOM 644 O O . ARG A 1 83 ? -5.172 -12.147 -4.557 1.00 92.38 83 ARG A O 1
ATOM 651 N N . HIS A 1 84 ? -4.041 -11.695 -2.677 1.00 90.75 84 HIS A N 1
ATOM 652 C CA . HIS A 1 84 ? -5.218 -11.706 -1.800 1.00 90.75 84 HIS A CA 1
ATOM 653 C C . HIS A 1 84 ? -5.724 -10.298 -1.464 1.00 90.75 84 HIS A C 1
ATOM 655 O O . HIS A 1 84 ? -6.749 -10.168 -0.795 1.00 90.75 84 HIS A O 1
ATOM 661 N N . ALA A 1 85 ? -5.017 -9.251 -1.892 1.00 93.00 85 ALA A N 1
ATOM 662 C CA . ALA A 1 85 ? -5.448 -7.884 -1.680 1.00 93.00 85 ALA A CA 1
ATOM 663 C C . ALA A 1 85 ? -6.586 -7.525 -2.641 1.00 93.00 85 ALA A C 1
ATOM 665 O O . ALA A 1 85 ? -6.549 -7.854 -3.824 1.00 93.00 85 ALA A O 1
ATOM 666 N N . ILE A 1 86 ? -7.578 -6.787 -2.142 1.00 93.81 86 ILE A N 1
ATOM 667 C CA . ILE A 1 86 ? -8.645 -6.231 -2.983 1.00 93.81 86 ILE A CA 1
ATOM 668 C C . ILE A 1 86 ? -8.127 -5.107 -3.889 1.00 93.81 8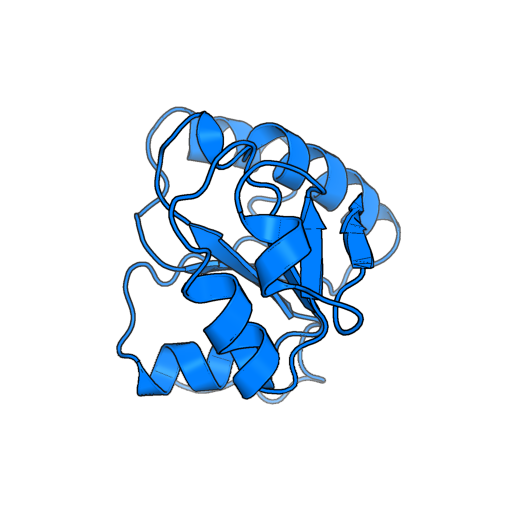6 ILE A C 1
ATOM 670 O O . ILE A 1 86 ? -8.690 -4.856 -4.950 1.00 93.81 86 ILE A O 1
ATOM 674 N N . ALA A 1 87 ? -7.069 -4.423 -3.451 1.00 94.12 87 ALA A N 1
ATOM 675 C CA . ALA A 1 87 ? -6.327 -3.435 -4.211 1.00 94.12 87 ALA A CA 1
ATOM 676 C C . ALA A 1 87 ? -4.966 -3.169 -3.551 1.00 94.12 87 ALA A C 1
ATOM 678 O O . ALA A 1 87 ? -4.806 -3.297 -2.331 1.00 94.12 87 ALA A O 1
ATOM 679 N N . PHE A 1 88 ? -4.006 -2.748 -4.367 1.00 95.38 88 PHE A N 1
ATOM 680 C CA . PHE A 1 88 ? -2.743 -2.160 -3.958 1.00 95.38 88 PHE A CA 1
ATOM 681 C C . PHE A 1 88 ? -2.824 -0.638 -4.092 1.00 95.38 88 PHE A C 1
ATOM 683 O O . PHE A 1 88 ? -3.167 -0.134 -5.164 1.00 95.38 88 PHE A O 1
ATOM 690 N N . VAL A 1 89 ? -2.510 0.100 -3.023 1.00 94.81 89 VAL A N 1
ATOM 691 C CA . VAL A 1 89 ? -2.525 1.572 -3.045 1.00 94.81 89 VAL A CA 1
ATOM 692 C C . VAL A 1 89 ? -1.111 2.121 -2.979 1.00 94.81 89 VAL A C 1
ATOM 694 O O . VAL A 1 89 ? -0.365 1.836 -2.043 1.00 94.81 89 VAL A O 1
ATOM 697 N N . TYR A 1 90 ? -0.765 2.959 -3.954 1.00 93.88 90 TYR A N 1
ATOM 698 C CA . TYR A 1 90 ? 0.563 3.537 -4.122 1.00 93.88 90 TYR A CA 1
ATOM 699 C C . TYR A 1 90 ? 0.497 5.073 -4.169 1.00 93.88 90 TYR A C 1
ATOM 701 O O . TYR A 1 90 ? 0.583 5.677 -5.237 1.00 93.88 90 TYR A O 1
ATOM 709 N N . PRO A 1 91 ? 0.298 5.740 -3.013 1.00 93.50 91 PRO A N 1
ATOM 710 C CA . PRO A 1 91 ? -0.004 7.170 -2.946 1.00 93.50 91 PRO A CA 1
ATOM 711 C C . PRO A 1 91 ? 1.241 8.068 -2.986 1.00 93.50 91 PRO A C 1
ATOM 713 O O . PRO A 1 91 ? 1.146 9.261 -2.677 1.00 93.50 91 PRO A O 1
ATOM 716 N N . SER A 1 92 ? 2.401 7.500 -3.319 1.00 93.12 92 SER A N 1
ATOM 717 C CA . SER A 1 92 ? 3.695 8.168 -3.268 1.00 93.12 92 SER A CA 1
ATOM 718 C C . SER A 1 92 ? 3.735 9.443 -4.111 1.00 93.12 92 SER A C 1
ATOM 720 O O . SER A 1 92 ? 3.249 9.494 -5.230 1.00 93.12 92 SER A O 1
ATOM 722 N N . LEU A 1 93 ? 4.364 10.486 -3.588 1.00 93.69 93 LEU A N 1
ATOM 723 C CA . LEU A 1 93 ? 4.607 11.753 -4.274 1.00 93.69 93 LEU A CA 1
ATOM 724 C C . LEU A 1 93 ? 5.856 11.710 -5.165 1.00 93.69 93 LEU A C 1
ATOM 726 O O . LEU A 1 93 ? 6.022 12.568 -6.029 1.00 93.69 93 LEU A O 1
ATOM 730 N N . TYR A 1 94 ? 6.753 10.747 -4.935 1.00 92.06 94 TYR A N 1
ATOM 731 C CA . TYR A 1 94 ? 7.973 10.570 -5.717 1.00 92.06 94 TYR A CA 1
ATOM 732 C C . TYR A 1 94 ? 8.496 9.136 -5.614 1.00 92.06 94 TYR A C 1
ATOM 734 O O . TYR A 1 94 ? 8.622 8.612 -4.508 1.00 92.06 94 TYR A O 1
ATOM 742 N N . GLU A 1 95 ? 8.846 8.527 -6.748 1.00 89.56 95 GLU A N 1
ATOM 743 C CA . GLU A 1 95 ? 9.394 7.171 -6.828 1.00 89.56 95 GLU A CA 1
ATOM 744 C C . GLU A 1 95 ? 10.427 7.055 -7.945 1.00 89.56 95 GLU A C 1
ATOM 746 O O . GLU A 1 95 ? 10.285 7.648 -9.011 1.00 89.56 95 GLU A O 1
ATOM 751 N N . GLY A 1 96 ? 11.455 6.234 -7.728 1.00 88.44 96 GLY A N 1
ATOM 752 C CA . GLY A 1 96 ? 12.455 5.967 -8.763 1.00 88.44 96 GLY A CA 1
ATOM 753 C C . GLY A 1 96 ? 11.850 5.245 -9.968 1.00 88.44 96 GLY A C 1
ATOM 754 O O . GLY A 1 96 ? 11.749 5.820 -11.045 1.00 88.44 96 GLY A O 1
ATOM 755 N N . PHE A 1 97 ? 11.448 3.988 -9.772 1.00 86.94 97 PHE A N 1
ATOM 756 C CA . PHE A 1 97 ? 10.890 3.142 -10.838 1.00 86.94 97 PHE A CA 1
ATOM 757 C C . PHE A 1 97 ? 9.546 2.491 -10.481 1.00 86.94 97 PHE A C 1
ATOM 759 O O . PHE A 1 97 ? 8.891 1.934 -11.344 1.00 86.94 97 PHE A O 1
ATOM 766 N N . GLY A 1 98 ? 9.121 2.505 -9.213 1.00 87.69 98 GLY A N 1
ATOM 767 C CA . GLY A 1 98 ? 7.850 1.878 -8.830 1.00 87.69 98 GLY A CA 1
ATOM 768 C C . GLY A 1 98 ? 7.853 0.343 -8.892 1.00 87.69 98 GLY A C 1
ATOM 769 O O . GLY A 1 98 ? 6.854 -0.248 -9.283 1.00 87.69 98 GLY A O 1
ATOM 770 N N . ILE A 1 99 ? 8.940 -0.317 -8.468 1.00 91.12 99 ILE A N 1
ATOM 771 C CA . ILE A 1 99 ? 9.005 -1.792 -8.382 1.00 91.12 99 ILE A CA 1
ATOM 772 C C . ILE A 1 99 ? 7.786 -2.402 -7.654 1.00 91.12 99 ILE A C 1
ATOM 774 O O . ILE A 1 99 ? 7.178 -3.302 -8.230 1.00 91.12 99 ILE A O 1
ATOM 778 N N . PRO A 1 100 ? 7.333 -1.882 -6.490 1.00 92.25 100 PRO A N 1
ATOM 779 C CA . PRO A 1 100 ? 6.145 -2.424 -5.821 1.00 92.25 100 PRO A CA 1
ATOM 780 C C . PRO A 1 100 ? 4.866 -2.352 -6.664 1.00 92.25 100 PRO A C 1
ATOM 782 O O . PRO A 1 100 ? 4.003 -3.222 -6.580 1.00 92.25 100 PRO A O 1
ATOM 785 N N . LEU A 1 101 ? 4.742 -1.323 -7.506 1.00 93.12 101 LEU A N 1
ATOM 786 C CA . LEU A 1 101 ? 3.612 -1.180 -8.415 1.00 93.12 101 LEU A CA 1
ATOM 787 C C . LEU A 1 101 ? 3.631 -2.273 -9.491 1.00 93.12 101 LEU A C 1
ATOM 789 O O . LEU A 1 101 ? 2.601 -2.895 -9.733 1.00 93.12 101 LEU A O 1
ATOM 793 N N . LEU A 1 102 ? 4.794 -2.566 -10.081 1.00 93.88 102 LEU A N 1
ATOM 794 C CA . LEU A 1 102 ? 4.925 -3.661 -11.049 1.00 93.88 102 LEU A CA 1
ATOM 795 C C . LEU A 1 102 ? 4.661 -5.024 -10.420 1.00 93.88 102 LEU A C 1
ATOM 797 O O . LEU A 1 102 ? 3.993 -5.852 -11.028 1.00 93.88 102 LEU A O 1
ATOM 801 N N . GLU A 1 103 ? 5.161 -5.265 -9.210 1.00 94.38 103 GLU A N 1
ATOM 802 C CA . GLU A 1 103 ? 4.902 -6.510 -8.485 1.00 94.38 103 GLU A CA 1
ATOM 803 C C . GLU A 1 103 ? 3.403 -6.729 -8.258 1.00 94.38 103 GLU A C 1
ATOM 805 O O . GLU A 1 103 ? 2.906 -7.832 -8.498 1.00 94.38 103 GLU A O 1
ATOM 810 N N . ALA A 1 104 ? 2.679 -5.677 -7.857 1.00 94.50 104 ALA A N 1
ATOM 811 C CA . ALA A 1 104 ? 1.229 -5.715 -7.702 1.00 94.50 104 ALA A CA 1
ATOM 812 C C . ALA A 1 104 ? 0.525 -6.030 -9.031 1.00 94.50 104 ALA A C 1
ATOM 814 O O . ALA A 1 104 ? -0.321 -6.921 -9.078 1.00 94.50 104 ALA A O 1
ATOM 815 N N . MET A 1 105 ? 0.921 -5.362 -10.121 1.00 94.31 105 MET A N 1
ATOM 816 C CA . MET A 1 105 ? 0.368 -5.614 -11.458 1.00 94.31 105 MET A CA 1
ATOM 817 C C . MET A 1 105 ? 0.636 -7.047 -11.937 1.00 94.31 105 MET A C 1
ATOM 819 O O . MET A 1 105 ? -0.267 -7.693 -12.455 1.00 94.31 105 MET A O 1
ATOM 823 N N . ILE A 1 106 ? 1.849 -7.574 -11.735 1.00 95.19 106 ILE A N 1
ATOM 824 C CA . ILE A 1 106 ? 2.226 -8.957 -12.090 1.00 95.19 106 ILE A CA 1
ATOM 825 C C . ILE A 1 106 ? 1.431 -9.982 -11.269 1.00 95.19 106 ILE A C 1
ATOM 827 O O . ILE A 1 106 ? 1.212 -11.109 -11.714 1.00 95.19 106 ILE A O 1
ATOM 831 N N . CYS A 1 107 ? 1.007 -9.611 -10.063 1.00 94.69 107 CYS A N 1
ATOM 832 C CA . CYS A 1 107 ? 0.163 -10.439 -9.211 1.00 94.69 107 CYS A CA 1
ATOM 833 C C . CYS A 1 107 ? -1.339 -10.300 -9.510 1.00 94.69 107 CYS A C 1
ATOM 835 O O . CYS A 1 107 ? -2.136 -10.821 -8.729 1.00 94.69 107 CYS A O 1
ATOM 837 N N . ASP A 1 108 ? -1.714 -9.621 -10.602 1.00 94.12 108 ASP A N 1
ATOM 838 C CA . ASP A 1 108 ? -3.097 -9.311 -10.985 1.00 94.12 108 ASP A CA 1
ATOM 839 C C . ASP A 1 108 ? -3.877 -8.553 -9.893 1.00 94.12 108 ASP A C 1
ATOM 841 O O . ASP A 1 108 ? -5.104 -8.625 -9.801 1.00 94.12 108 ASP A O 1
ATOM 845 N N . THR A 1 109 ? -3.169 -7.804 -9.044 1.00 94.75 109 THR A N 1
ATOM 846 C CA . THR A 1 109 ? -3.783 -6.978 -8.007 1.00 94.75 109 THR A CA 1
ATOM 847 C C . THR A 1 109 ? -4.250 -5.659 -8.617 1.00 94.75 109 THR A C 1
ATOM 849 O O . THR A 1 109 ? -3.435 -4.961 -9.224 1.00 94.75 109 THR A O 1
ATOM 852 N N . PRO A 1 110 ? -5.514 -5.241 -8.420 1.00 95.06 110 PRO A N 1
ATOM 853 C CA . PRO A 1 110 ? -5.957 -3.913 -8.832 1.00 95.06 110 PRO A CA 1
ATOM 854 C C . PRO A 1 110 ? -5.077 -2.822 -8.216 1.00 95.06 110 PRO A C 1
ATOM 856 O O . PRO A 1 110 ? -4.881 -2.800 -7.002 1.00 95.06 110 PRO A O 1
ATOM 859 N N . VAL A 1 111 ? -4.556 -1.905 -9.031 1.00 95.50 111 VAL A N 1
ATOM 860 C CA . VAL A 1 111 ? -3.659 -0.837 -8.566 1.00 95.50 111 VAL A CA 1
ATOM 861 C C . VAL A 1 111 ? -4.378 0.507 -8.549 1.00 95.50 111 VAL A C 1
ATOM 863 O O . VAL A 1 111 ? -5.013 0.902 -9.527 1.00 95.50 111 VAL A O 1
ATOM 866 N N . ILE A 1 112 ? -4.233 1.231 -7.440 1.00 95.69 112 ILE A N 1
ATOM 867 C CA . ILE A 1 112 ? -4.630 2.631 -7.282 1.00 95.69 112 ILE A CA 1
ATOM 868 C C . ILE A 1 112 ? -3.367 3.420 -6.941 1.00 95.69 112 ILE A C 1
ATOM 870 O O . ILE A 1 112 ? -2.799 3.236 -5.866 1.00 95.69 112 ILE A O 1
ATOM 874 N N . ALA A 1 113 ? -2.905 4.292 -7.825 1.00 95.12 113 ALA A N 1
ATOM 875 C CA . ALA A 1 113 ? -1.617 4.961 -7.668 1.00 95.12 113 ALA A CA 1
ATOM 876 C C . ALA A 1 113 ? -1.710 6.460 -7.961 1.00 95.12 113 ALA A C 1
ATOM 878 O O . ALA A 1 113 ? -2.618 6.913 -8.647 1.00 95.12 113 ALA A O 1
ATOM 879 N N . SER A 1 114 ? -0.786 7.245 -7.422 1.00 94.94 114 SER A N 1
ATOM 880 C CA . SER A 1 114 ? -0.706 8.671 -7.742 1.00 94.94 114 SER A CA 1
ATOM 881 C C . SER A 1 114 ? -0.257 8.901 -9.192 1.00 94.94 114 SER A C 1
ATOM 883 O O . SER A 1 114 ? 0.450 8.088 -9.782 1.00 94.94 114 SER A O 1
ATOM 885 N N . GLN A 1 115 ? -0.622 10.037 -9.781 1.00 95.19 115 GLN A N 1
ATOM 886 C CA . GLN A 1 115 ? -0.269 10.376 -11.162 1.00 95.19 115 GLN A CA 1
ATOM 887 C C . GLN A 1 115 ? 1.013 11.230 -11.270 1.00 95.19 115 GLN A C 1
ATOM 889 O O . GLN A 1 115 ? 1.081 12.177 -12.054 1.00 95.19 115 GLN A O 1
ATOM 894 N N . VAL A 1 116 ? 2.034 10.948 -10.455 1.00 94.69 116 VAL A N 1
ATOM 895 C CA . VAL A 1 116 ? 3.260 11.769 -10.375 1.00 94.69 116 VAL A CA 1
ATOM 896 C C . VAL A 1 116 ? 4.531 10.927 -10.458 1.00 94.69 116 VAL A C 1
ATOM 898 O O . VAL A 1 116 ? 4.517 9.730 -10.187 1.00 94.69 116 VAL A O 1
ATOM 901 N N . SER A 1 117 ? 5.664 11.576 -10.754 1.00 92.56 117 SER A N 1
ATOM 902 C CA . SER A 1 117 ? 6.969 10.909 -10.873 1.00 92.56 117 SER A CA 1
ATOM 903 C C . SER A 1 117 ? 6.942 9.819 -11.958 1.00 92.56 117 SER A C 1
ATOM 905 O O . SER A 1 117 ? 6.298 10.034 -12.972 1.00 92.56 117 SER A O 1
ATOM 907 N N . SER A 1 118 ? 7.636 8.695 -11.768 1.00 93.69 118 SER A N 1
ATOM 908 C CA . SER A 1 118 ? 7.675 7.559 -12.708 1.00 93.69 118 SER A CA 1
ATOM 909 C C . SER A 1 118 ? 6.404 6.697 -12.727 1.00 93.69 118 SER A C 1
ATOM 911 O O . SER A 1 118 ? 6.322 5.716 -13.466 1.00 93.69 118 SER A O 1
ATOM 913 N N . ILE A 1 119 ? 5.428 6.998 -11.868 1.00 94.25 119 ILE A N 1
ATOM 914 C CA . ILE A 1 119 ? 4.280 6.124 -11.618 1.00 94.25 119 ILE A CA 1
ATOM 915 C C . ILE A 1 119 ? 3.359 6.007 -12.844 1.00 94.25 119 ILE A C 1
ATOM 917 O O . ILE A 1 119 ? 3.020 4.873 -13.180 1.00 94.25 119 ILE A O 1
ATOM 921 N N . PRO A 1 120 ? 2.971 7.092 -13.550 1.00 94.88 120 PRO A N 1
ATOM 922 C CA . PRO A 1 120 ? 2.113 6.988 -14.733 1.00 94.88 120 PRO A CA 1
ATOM 923 C C . PRO A 1 120 ? 2.721 6.144 -15.856 1.00 94.88 120 PRO A C 1
ATOM 925 O O . PRO A 1 120 ? 2.014 5.365 -16.495 1.00 94.88 120 PRO A O 1
ATOM 928 N N . GLU A 1 121 ? 4.027 6.276 -16.091 1.00 93.94 121 GLU A N 1
ATOM 929 C CA . GLU A 1 121 ? 4.743 5.545 -17.136 1.00 93.94 121 GLU A CA 1
ATOM 930 C C . GLU A 1 121 ? 4.754 4.041 -16.860 1.00 93.94 121 GLU A C 1
ATOM 932 O O . GLU A 1 121 ? 4.595 3.239 -17.779 1.00 93.94 121 GLU A O 1
ATOM 937 N N . VAL A 1 122 ? 4.919 3.659 -15.593 1.00 93.56 122 VAL A N 1
ATOM 938 C CA . VAL A 1 122 ? 4.984 2.257 -15.164 1.00 93.56 122 VAL A CA 1
ATOM 939 C C . VAL A 1 122 ? 3.579 1.654 -15.057 1.00 93.56 122 VAL A C 1
ATOM 941 O O . VAL A 1 122 ? 3.364 0.509 -15.448 1.00 93.56 122 VAL A O 1
ATOM 944 N N . ALA A 1 123 ? 2.608 2.433 -14.579 1.00 93.56 123 ALA A N 1
ATOM 945 C CA . ALA A 1 123 ? 1.212 2.028 -14.439 1.00 93.56 123 ALA A CA 1
ATOM 946 C C . ALA A 1 123 ? 0.510 1.768 -15.778 1.00 93.56 123 ALA A C 1
ATOM 948 O O . ALA A 1 123 ? -0.374 0.904 -15.859 1.00 93.56 123 ALA A O 1
ATOM 949 N N . GLY A 1 124 ? 0.867 2.530 -16.817 1.00 89.88 124 GLY A N 1
ATOM 950 C CA . GLY A 1 124 ? 0.211 2.471 -18.118 1.00 89.88 124 GLY A CA 1
ATOM 951 C C . GLY A 1 124 ? -1.316 2.586 -17.999 1.00 89.88 124 GLY A C 1
ATOM 952 O O . GLY A 1 124 ? -1.835 3.409 -17.251 1.00 89.88 124 GLY A O 1
ATOM 953 N N . GLY A 1 125 ? -2.047 1.738 -18.730 1.00 89.75 125 GLY A N 1
ATOM 954 C CA . GLY A 1 125 ? -3.516 1.663 -18.670 1.00 89.75 125 GLY A CA 1
ATOM 955 C C . GLY A 1 125 ? -4.079 0.654 -17.659 1.00 89.75 125 GLY A C 1
ATOM 956 O O . GLY A 1 125 ? -5.284 0.425 -17.656 1.00 89.75 125 GLY A O 1
ATOM 957 N N . GLY A 1 126 ? -3.227 0.008 -16.853 1.00 89.50 126 GLY A N 1
ATOM 958 C CA . GLY A 1 126 ? -3.619 -1.079 -15.945 1.00 89.50 126 GLY A CA 1
ATOM 959 C C . GLY A 1 126 ? -3.958 -0.639 -14.518 1.00 89.50 126 GLY A C 1
ATOM 960 O O . GLY A 1 126 ? -4.304 -1.481 -13.694 1.00 89.50 126 GLY A O 1
ATOM 961 N N . SER A 1 127 ? -3.843 0.656 -14.213 1.00 94.25 127 SER A N 1
ATOM 962 C CA . SER A 1 127 ? -4.036 1.205 -12.864 1.00 94.25 127 SER A CA 1
ATOM 963 C C . SER A 1 127 ? -5.027 2.364 -12.863 1.00 94.25 127 SER A C 1
ATOM 965 O O . SER A 1 127 ? -5.139 3.105 -13.839 1.00 94.25 127 SER A O 1
ATOM 967 N N . PHE A 1 128 ? -5.691 2.581 -11.731 1.00 95.88 128 PHE A N 1
ATOM 968 C CA . PHE A 1 128 ? -6.421 3.816 -11.467 1.00 95.88 128 PHE A CA 1
ATOM 969 C C . PHE A 1 128 ? -5.453 4.880 -10.947 1.00 95.88 128 PHE A C 1
ATOM 971 O O . PHE A 1 128 ? -4.872 4.715 -9.875 1.00 95.88 128 PHE A O 1
ATOM 978 N N . LEU A 1 129 ? -5.282 5.96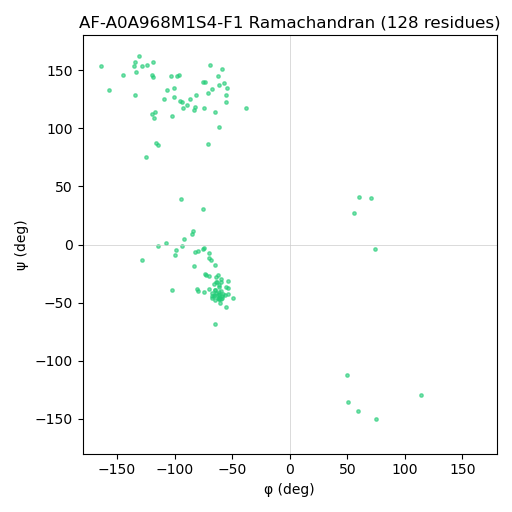2 -11.707 1.00 96.06 129 LEU A N 1
ATOM 979 C CA . LEU A 1 129 ? -4.402 7.076 -11.347 1.00 96.06 129 LEU A CA 1
ATOM 980 C C . LEU A 1 129 ? -5.186 8.238 -10.713 1.00 96.06 129 LEU A C 1
ATOM 982 O O . LEU A 1 129 ? -6.332 8.478 -11.101 1.00 96.06 129 LEU A O 1
ATOM 986 N N . PHE A 1 130 ? -4.585 8.938 -9.742 1.00 93.44 130 PHE A N 1
ATOM 987 C CA . PHE A 1 130 ? -5.189 10.082 -9.035 1.00 93.44 130 PHE A CA 1
ATOM 988 C C . PHE A 1 130 ? -4.207 11.209 -8.682 1.00 93.44 130 PHE A C 1
ATOM 990 O O . PHE A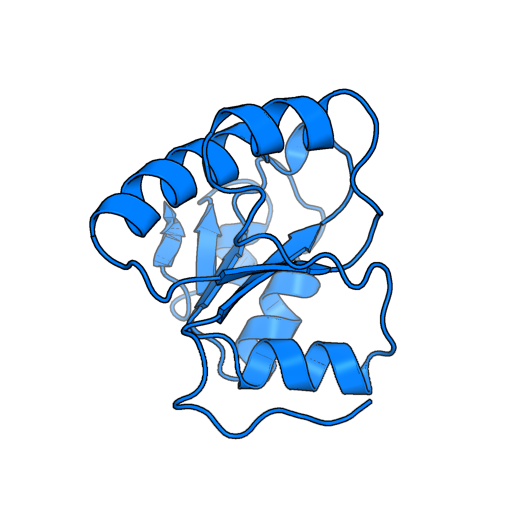 1 130 ? -2.978 10.965 -8.647 1.00 93.44 130 PHE A O 1
#